Protein AF-A0A6A4ZNZ0-F1 (afdb_monomer)

InterPro domains:
  IPR036388 Winged helix-like DNA-binding domain superfamily [G3DSA:1.10.10.10] (4-94)
  IPR036390 Winged helix DNA-binding domain superfamily [SSF46785] (6-91)
  IPR050247 Methionine Aminopeptidase Type 2 [PTHR45777] (4-109)

Nearest PDB structures (foldseek):
  6qef-assembly1_A  TM=9.525E-01  e=2.574E-09  Homo sapiens
  6qej-assembly1_A  TM=9.514E-01  e=4.892E-09  Homo sapiens
  5lyx-assembly1_A  TM=9.523E-01  e=5.563E-09  Homo sapiens
  5lyw-assembly1_A  TM=9.557E-01  e=7.669E-09  Homo sapiens
  8onz-assembly1_A  TM=9.654E-01  e=2.598E-08  Thermochaetoides thermophila DSM 1495

Organism: Aphanomyces astaci (NCBI:txid112090)

Foldseek 3Di:
DDWFWDFDDDFWKKFFDPPQDPDDDPDVLLVVVLVLRCQQANGHMDTLVCLQDQQRNDPVRRDGNNHDPPNVVSVVSCCVRNRMPIDGDIDTDPPDDDDDDDDDWDDDPVDIDD

pLDDT: mean 95.44, std 6.0, range [54.91, 98.75]

Secondary structure (DSSP, 8-state):
-----EE-S---EEEE-TT--------HHHHHHHHHHHHHTTTS-EEHHHHHSTTTT-TTTS-TT----S-HHHHHHHHHTTSEEEEPPEE-STT----------EE-SS-EE-

Structure (mmCIF, N/CA/C/O backbone):
data_AF-A0A6A4ZNZ0-F1
#
_entry.id   AF-A0A6A4ZNZ0-F1
#
loop_
_atom_site.group_PDB
_atom_site.id
_atom_site.type_symbol
_atom_site.label_atom_id
_atom_site.label_alt_id
_atom_site.label_comp_id
_atom_site.label_asym_id
_atom_site.label_entity_id
_atom_site.label_seq_id
_atom_site.pdbx_PDB_ins_code
_atom_site.Cartn_x
_atom_site.Cartn_y
_atom_site.Cartn_z
_atom_site.occupancy
_atom_site.B_iso_or_equiv
_atom_site.auth_seq_id
_atom_site.auth_comp_id
_atom_site.auth_asym_id
_atom_site.auth_atom_id
_atom_site.pdbx_PDB_model_num
ATOM 1 N N . MET A 1 1 ? 12.285 -25.032 -18.147 1.00 54.91 1 MET A N 1
ATOM 2 C CA . MET A 1 1 ? 12.501 -24.218 -16.932 1.00 54.91 1 MET A CA 1
ATOM 3 C C . MET A 1 1 ? 11.602 -23.000 -17.055 1.00 54.91 1 MET A C 1
ATOM 5 O O . MET A 1 1 ? 11.912 -22.116 -17.842 1.00 54.91 1 MET A O 1
ATOM 9 N N . TYR A 1 2 ? 10.432 -23.020 -16.422 1.00 57.06 2 TYR A N 1
ATOM 10 C CA . TYR A 1 2 ? 9.461 -21.932 -16.550 1.00 57.06 2 TYR A CA 1
ATOM 11 C C . TYR A 1 2 ? 9.881 -20.794 -15.614 1.00 57.06 2 TYR A C 1
ATOM 13 O O . TYR A 1 2 ? 9.977 -21.015 -14.413 1.00 57.06 2 TYR A O 1
ATOM 21 N N . ARG A 1 3 ? 10.194 -19.620 -16.177 1.00 80.50 3 ARG A N 1
ATOM 22 C CA . ARG A 1 3 ? 10.496 -18.390 -15.431 1.00 80.50 3 ARG A CA 1
ATOM 23 C C . ARG A 1 3 ? 9.182 -17.669 -15.173 1.00 80.50 3 ARG A C 1
ATOM 25 O O . ARG A 1 3 ? 8.614 -17.091 -16.096 1.00 80.50 3 ARG A O 1
ATOM 32 N N . TYR A 1 4 ? 8.680 -17.760 -13.956 1.00 90.69 4 TYR A N 1
ATOM 33 C CA . TYR A 1 4 ? 7.492 -17.044 -13.515 1.00 90.69 4 TYR A CA 1
ATOM 34 C C . TYR A 1 4 ? 7.667 -16.697 -12.043 1.00 90.69 4 TYR A C 1
ATOM 36 O O . TYR A 1 4 ? 8.412 -17.364 -11.329 1.00 90.69 4 TYR A O 1
ATOM 44 N N . VAL A 1 5 ? 6.993 -15.641 -11.608 1.00 95.75 5 VAL A N 1
ATOM 45 C CA . VAL A 1 5 ? 6.975 -15.247 -10.202 1.00 95.75 5 VAL A CA 1
ATOM 46 C C . VAL A 1 5 ? 5.737 -15.810 -9.517 1.00 95.75 5 VAL A C 1
ATOM 48 O O . VAL A 1 5 ? 4.685 -15.958 -10.143 1.00 95.75 5 VAL A O 1
ATOM 51 N N . VAL A 1 6 ? 5.865 -16.105 -8.231 1.00 95.94 6 VAL A N 1
ATOM 52 C CA . VAL A 1 6 ? 4.769 -16.517 -7.350 1.00 95.94 6 VAL A CA 1
ATOM 53 C C . VAL A 1 6 ? 4.708 -15.613 -6.130 1.00 95.94 6 VAL A C 1
ATOM 55 O O . VAL A 1 6 ? 5.705 -14.999 -5.754 1.00 95.94 6 VAL A O 1
ATOM 58 N N . GLU A 1 7 ? 3.538 -15.533 -5.510 1.00 96.75 7 GLU A N 1
ATOM 59 C CA . GLU A 1 7 ? 3.391 -14.864 -4.221 1.00 96.75 7 GLU A CA 1
ATOM 60 C C . GL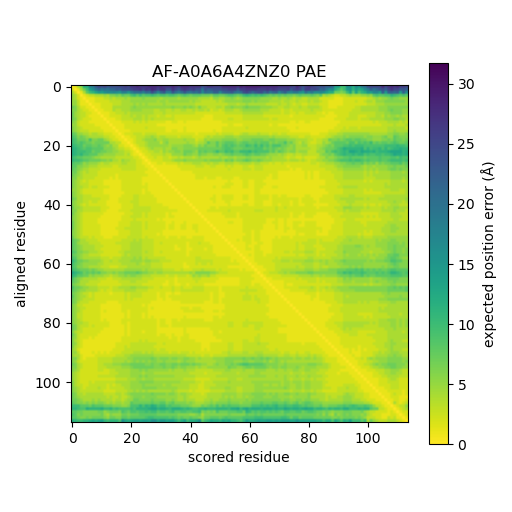U A 1 7 ? 4.111 -15.674 -3.134 1.00 96.75 7 GLU A C 1
ATOM 62 O O . GLU A 1 7 ? 3.846 -16.866 -2.969 1.00 96.75 7 GLU A O 1
ATOM 67 N N . ASP A 1 8 ? 5.015 -15.035 -2.394 1.00 95.75 8 ASP A N 1
ATOM 68 C CA . ASP A 1 8 ? 5.715 -15.642 -1.258 1.00 95.75 8 ASP A CA 1
ATOM 69 C C . ASP A 1 8 ? 6.005 -14.588 -0.172 1.00 95.75 8 ASP A C 1
ATOM 71 O O . ASP A 1 8 ? 5.970 -13.381 -0.423 1.00 95.75 8 ASP A O 1
ATOM 75 N N . MET A 1 9 ? 6.324 -15.044 1.040 1.00 95.94 9 MET A N 1
ATOM 76 C CA . MET A 1 9 ? 6.621 -14.234 2.228 1.00 95.94 9 MET A CA 1
ATOM 77 C C . MET A 1 9 ? 5.434 -13.405 2.765 1.00 95.94 9 MET A C 1
ATOM 79 O O . MET A 1 9 ? 4.277 -13.546 2.370 1.00 95.94 9 MET A O 1
ATOM 83 N N . GLU A 1 10 ? 5.703 -12.556 3.762 1.00 96.56 10 GLU A N 1
ATOM 84 C CA . GLU A 1 10 ? 4.680 -11.733 4.402 1.00 96.56 10 GLU A CA 1
ATOM 85 C C . GLU A 1 10 ? 4.298 -10.507 3.549 1.00 96.56 10 GLU A C 1
ATOM 87 O O . GLU A 1 10 ? 5.138 -9.692 3.160 1.00 96.56 10 GLU A O 1
ATOM 92 N N . CYS A 1 11 ? 2.993 -10.324 3.316 1.00 97.75 11 CYS A N 1
ATOM 93 C CA . CYS A 1 11 ? 2.473 -9.192 2.551 1.00 97.75 11 CYS A CA 1
ATOM 94 C C . CYS A 1 11 ? 2.623 -7.852 3.287 1.00 97.75 11 CYS A C 1
ATOM 96 O O . CYS A 1 11 ? 2.046 -7.631 4.360 1.00 97.75 11 CYS A O 1
ATOM 98 N N . SER A 1 12 ? 3.294 -6.899 2.642 1.00 97.38 12 SER A N 1
ATOM 99 C CA . SER A 1 12 ? 3.539 -5.556 3.178 1.00 97.38 12 SER A CA 1
ATOM 100 C C . SER A 1 12 ? 2.831 -4.429 2.423 1.00 97.38 12 SER A C 1
ATOM 102 O O . SER A 1 12 ? 2.608 -3.384 3.041 1.00 97.38 12 SER A O 1
ATOM 104 N N . HIS A 1 13 ? 2.436 -4.637 1.161 1.00 98.62 13 HIS A N 1
ATOM 105 C CA . HIS A 1 13 ? 1.844 -3.617 0.290 1.00 98.62 13 HIS A CA 1
ATOM 106 C C . HIS A 1 13 ? 0.347 -3.841 0.080 1.00 98.62 13 HIS A C 1
ATOM 108 O O . HIS A 1 13 ? -0.120 -4.973 -0.042 1.00 98.62 13 HIS A O 1
ATOM 114 N N . TYR A 1 14 ? -0.405 -2.745 0.067 1.00 98.75 14 TYR A N 1
ATOM 115 C CA . TYR A 1 14 ? -1.860 -2.742 -0.032 1.00 98.75 14 TYR A CA 1
ATOM 116 C C . TYR A 1 14 ? -2.313 -1.506 -0.812 1.00 98.75 14 TYR A C 1
ATOM 118 O O . TYR A 1 14 ? -1.657 -0.470 -0.748 1.00 98.75 14 TYR A O 1
ATOM 126 N N . ALA A 1 15 ? -3.449 -1.568 -1.497 1.00 98.56 15 ALA A N 1
ATOM 127 C CA . ALA A 1 15 ? -4.096 -0.382 -2.062 1.00 98.56 15 ALA A CA 1
ATOM 128 C C . ALA A 1 15 ? -5.613 -0.513 -1.951 1.00 98.56 15 ALA A C 1
ATOM 130 O O . ALA A 1 15 ? -6.142 -1.620 -1.976 1.00 98.56 15 ALA A O 1
ATOM 131 N N . LYS A 1 16 ? -6.335 0.602 -1.827 1.00 97.75 16 LYS A N 1
ATOM 132 C CA . LYS A 1 16 ? -7.797 0.564 -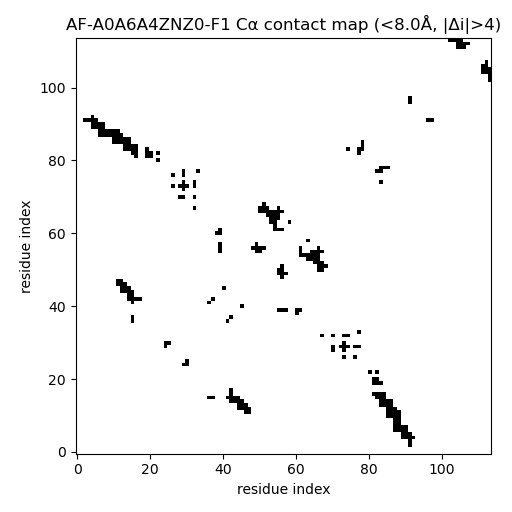1.949 1.00 97.75 16 LYS A CA 1
ATOM 133 C C . LYS A 1 16 ? -8.155 0.183 -3.391 1.00 97.75 16 LYS A C 1
ATOM 135 O O . LYS A 1 16 ? -7.633 0.801 -4.316 1.00 97.75 16 LYS A O 1
ATOM 140 N N . ALA A 1 17 ? -9.052 -0.785 -3.576 1.00 96.38 17 ALA A N 1
ATOM 141 C CA . ALA A 1 17 ? -9.539 -1.143 -4.905 1.00 96.38 17 ALA A CA 1
ATOM 142 C C . ALA A 1 17 ? -10.239 0.069 -5.550 1.00 96.38 17 ALA A C 1
ATOM 144 O O . ALA A 1 17 ? -11.036 0.759 -4.901 1.00 96.38 17 ALA A O 1
ATOM 145 N N . PHE A 1 18 ? -9.899 0.367 -6.806 1.00 92.31 18 PHE A N 1
ATOM 146 C CA . PHE A 1 18 ? -10.406 1.549 -7.513 1.00 92.31 18 PHE A CA 1
ATOM 147 C C . PHE A 1 18 ? -11.923 1.458 -7.734 1.00 92.31 18 PHE A C 1
ATOM 149 O O . PHE A 1 18 ? -12.652 2.428 -7.539 1.00 92.31 18 PHE A O 1
ATOM 156 N N . ASP A 1 19 ? -12.382 0.256 -8.051 1.00 91.56 19 ASP A N 1
ATOM 157 C CA . ASP A 1 19 ? -13.753 -0.170 -8.311 1.00 91.56 19 ASP A 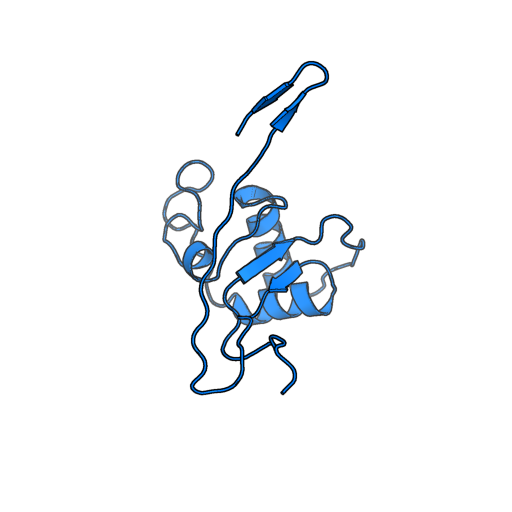CA 1
ATOM 158 C C . ASP A 1 19 ? -14.369 -0.922 -7.116 1.00 91.56 19 ASP A C 1
ATOM 160 O O . ASP A 1 19 ? -15.245 -1.769 -7.284 1.00 91.56 19 ASP A O 1
ATOM 164 N N . ALA A 1 20 ? -13.916 -0.610 -5.893 1.00 90.56 20 ALA A N 1
ATOM 165 C CA . ALA A 1 20 ? -14.357 -1.292 -4.680 1.00 90.56 20 ALA A CA 1
ATOM 166 C C . ALA A 1 20 ? -15.898 -1.353 -4.573 1.00 90.56 20 ALA A C 1
ATOM 168 O O . ALA A 1 20 ? -16.563 -0.311 -4.662 1.00 90.56 20 ALA A O 1
ATOM 169 N N . PRO A 1 21 ? -16.479 -2.534 -4.296 1.00 87.44 21 PRO A N 1
ATOM 170 C CA . PRO A 1 21 ? -17.916 -2.667 -4.116 1.00 87.44 21 PRO A CA 1
ATOM 171 C C . PRO A 1 21 ? -18.396 -1.886 -2.887 1.00 87.44 21 PRO A C 1
ATOM 173 O O . PRO A 1 21 ? -17.682 -1.727 -1.891 1.00 87.44 21 PRO A O 1
ATOM 176 N N . HIS A 1 22 ? -19.651 -1.434 -2.916 1.00 86.88 22 HIS A N 1
ATOM 177 C CA . HIS A 1 22 ? -20.281 -0.884 -1.720 1.00 86.88 22 HIS A CA 1
ATOM 178 C C . HIS A 1 22 ? -20.635 -2.020 -0.752 1.00 86.88 22 HIS A C 1
ATOM 180 O O . HIS A 1 22 ? -21.683 -2.652 -0.873 1.00 86.88 22 HIS A O 1
ATOM 186 N N . VAL A 1 23 ? -19.751 -2.279 0.214 1.00 88.69 23 VAL A N 1
ATOM 187 C CA . VAL A 1 23 ? -19.934 -3.339 1.214 1.00 88.69 23 VAL A CA 1
ATOM 188 C C . VAL A 1 23 ? -20.141 -2.732 2.606 1.00 88.69 23 VAL A C 1
ATOM 190 O O . VAL A 1 23 ? -19.254 -2.037 3.116 1.00 88.69 23 VAL A O 1
ATOM 193 N N . PRO A 1 24 ? -21.279 -3.003 3.275 1.00 89.31 24 PRO A N 1
ATOM 194 C CA . PRO A 1 24 ? -21.501 -2.567 4.647 1.00 89.31 24 PRO A CA 1
ATOM 195 C C . PRO A 1 24 ? -20.543 -3.274 5.612 1.00 89.31 24 PRO A C 1
ATOM 197 O O . PRO A 1 24 ? -20.763 -4.408 6.039 1.00 89.31 24 PRO A O 1
ATOM 200 N N . LEU A 1 25 ? -19.478 -2.582 6.012 1.00 93.50 25 LEU A N 1
ATOM 201 C CA . LEU A 1 25 ? -18.572 -3.087 7.038 1.00 93.50 25 LEU A CA 1
ATOM 202 C C . LEU A 1 25 ? -19.305 -3.188 8.381 1.00 93.50 25 LEU A C 1
ATOM 204 O O . LEU A 1 25 ? -19.982 -2.252 8.802 1.00 93.50 25 LEU A O 1
ATOM 208 N N . ARG A 1 26 ? -19.151 -4.305 9.094 1.00 91.69 26 ARG A N 1
ATOM 209 C CA . ARG A 1 26 ? -19.690 -4.465 10.461 1.00 91.69 26 ARG A CA 1
ATOM 210 C C . ARG A 1 26 ? -18.638 -4.191 11.529 1.00 91.69 26 ARG A C 1
ATOM 212 O O . ARG A 1 26 ? -18.962 -3.648 12.579 1.00 91.69 26 ARG A O 1
ATOM 219 N N . LEU A 1 27 ? -17.374 -4.511 11.245 1.00 94.88 27 LEU A N 1
ATOM 220 C CA . LEU A 1 27 ? -16.273 -4.380 12.194 1.00 94.88 27 LEU A CA 1
ATOM 221 C C . LEU A 1 27 ? -15.881 -2.896 12.375 1.00 94.88 27 LEU A C 1
ATOM 223 O O . LEU A 1 27 ? -15.369 -2.288 11.429 1.00 94.88 27 LEU A O 1
ATOM 227 N N . PRO A 1 28 ? -16.040 -2.294 13.574 1.00 95.50 28 PRO A N 1
ATOM 228 C CA . PRO A 1 28 ? -15.760 -0.868 13.781 1.00 95.50 28 PRO A CA 1
ATOM 229 C C . PRO A 1 28 ? -14.307 -0.487 13.484 1.00 95.50 28 PRO A C 1
ATOM 231 O O . PRO A 1 28 ? -14.035 0.581 12.938 1.00 95.50 28 PRO A O 1
ATOM 234 N N . ARG A 1 29 ? -13.361 -1.388 13.785 1.00 96.00 29 ARG A N 1
ATOM 235 C CA . ARG A 1 29 ? -11.942 -1.184 13.463 1.00 96.00 29 ARG A CA 1
ATOM 236 C C . ARG A 1 29 ? -11.674 -1.158 11.959 1.00 96.00 29 ARG A C 1
ATOM 238 O O . ARG A 1 29 ? -10.870 -0.342 11.530 1.00 96.00 29 ARG A O 1
ATOM 245 N N . ALA A 1 30 ? -12.356 -1.992 11.170 1.00 97.50 30 ALA A N 1
ATOM 246 C CA . ALA A 1 30 ? -12.231 -1.961 9.712 1.00 97.50 30 ALA A CA 1
ATOM 247 C C . ALA A 1 30 ? -12.772 -0.644 9.143 1.00 97.50 30 ALA A C 1
ATOM 249 O O . ALA A 1 30 ? -12.113 -0.036 8.309 1.00 97.50 30 ALA A O 1
ATOM 250 N N . LYS A 1 31 ? -13.907 -0.144 9.660 1.00 97.19 31 LYS A N 1
ATOM 251 C CA . LYS A 1 31 ? -14.432 1.184 9.288 1.00 97.19 31 LYS A CA 1
ATOM 252 C C . LYS A 1 31 ? -13.437 2.298 9.591 1.00 97.19 31 LYS A C 1
ATOM 254 O O . LYS A 1 31 ? -13.121 3.082 8.706 1.00 97.19 31 LYS A O 1
ATOM 259 N N . LYS A 1 32 ? -12.920 2.343 10.826 1.00 97.38 32 LYS A N 1
ATOM 260 C CA . LYS A 1 32 ? -11.943 3.359 11.247 1.00 97.38 32 LYS A CA 1
ATOM 261 C C . LYS A 1 32 ? -10.694 3.324 10.363 1.00 97.38 32 LYS A C 1
ATOM 263 O O . LYS A 1 32 ? -10.234 4.373 9.919 1.00 97.38 32 LYS A O 1
ATOM 268 N N . LEU A 1 33 ? -10.178 2.126 10.085 1.00 98.38 33 LEU A N 1
ATOM 269 C CA . LEU A 1 33 ? -9.023 1.945 9.212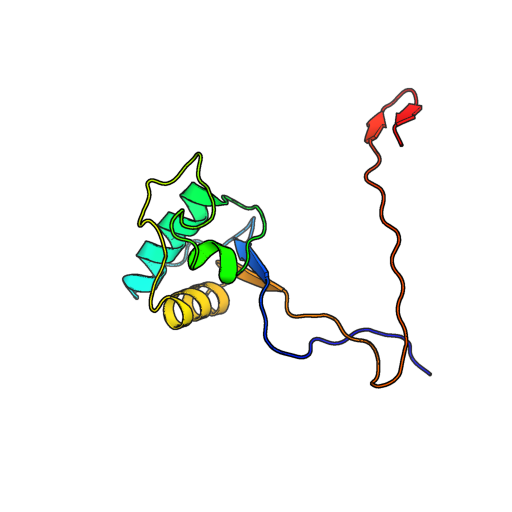 1.00 98.38 33 LEU A CA 1
ATOM 270 C C . LEU A 1 33 ? -9.324 2.376 7.771 1.00 98.38 33 LEU A C 1
ATOM 272 O O . LEU A 1 33 ? -8.511 3.071 7.174 1.00 98.38 33 LEU A O 1
ATOM 276 N N . LEU A 1 34 ? -10.490 2.025 7.225 1.00 97.75 34 LEU A N 1
ATOM 277 C CA . LEU A 1 34 ? -10.890 2.438 5.880 1.00 97.75 34 LEU A CA 1
ATOM 278 C C . LEU A 1 34 ? -10.985 3.961 5.762 1.00 97.75 34 LEU A C 1
ATOM 280 O O . LEU A 1 34 ? -10.463 4.522 4.804 1.00 97.75 34 LEU A O 1
ATOM 284 N N . SER A 1 35 ? -11.588 4.637 6.744 1.00 97.25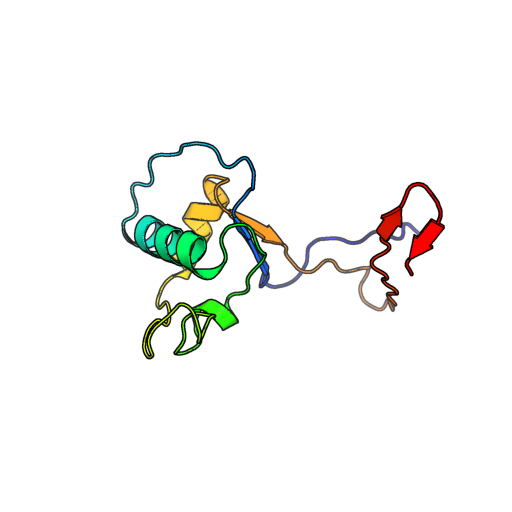 35 SER A N 1
ATOM 285 C CA . SER A 1 35 ? -11.641 6.104 6.774 1.00 97.25 35 SER A CA 1
ATOM 286 C C . SER A 1 35 ? -10.243 6.721 6.826 1.00 97.25 35 SER A C 1
ATOM 288 O O . SER A 1 35 ? -9.990 7.732 6.173 1.00 97.25 35 SER A O 1
ATOM 290 N N . HIS A 1 36 ? -9.317 6.107 7.569 1.00 98.44 36 HIS A N 1
ATOM 291 C CA . HIS A 1 36 ? -7.921 6.528 7.574 1.00 98.44 36 HIS A CA 1
ATOM 292 C C . HIS A 1 36 ? -7.271 6.340 6.193 1.00 98.44 36 HIS A C 1
ATOM 294 O O . HIS A 1 36 ? -6.711 7.294 5.665 1.00 98.44 36 HIS A O 1
ATOM 300 N N . ILE A 1 37 ? -7.391 5.157 5.581 1.00 98.31 37 ILE A N 1
ATOM 301 C CA . ILE A 1 37 ? -6.824 4.855 4.255 1.00 98.31 37 ILE A CA 1
ATOM 302 C C . ILE A 1 37 ? -7.357 5.825 3.196 1.00 98.31 37 ILE A C 1
ATOM 304 O O . ILE A 1 37 ? -6.579 6.400 2.441 1.00 98.31 37 ILE A O 1
ATOM 308 N N . GLN A 1 38 ? -8.670 6.053 3.165 1.00 97.06 38 GLN A N 1
ATOM 309 C CA . GLN A 1 38 ? -9.306 6.944 2.193 1.00 97.06 38 GLN A CA 1
ATOM 310 C C . GLN A 1 38 ? -8.825 8.390 2.323 1.00 97.06 38 GLN A C 1
ATOM 312 O O . GLN A 1 38 ? -8.575 9.034 1.311 1.00 97.06 38 GLN A O 1
ATOM 317 N N . ARG A 1 39 ? -8.679 8.890 3.554 1.00 97.81 39 ARG A N 1
ATOM 318 C CA . ARG A 1 39 ? -8.211 10.255 3.810 1.00 97.81 39 ARG A CA 1
ATOM 319 C C . ARG A 1 39 ? -6.718 10.424 3.520 1.00 97.81 39 ARG A C 1
ATOM 321 O O . ARG A 1 39 ? -6.332 11.464 3.006 1.00 97.81 39 ARG A O 1
ATOM 328 N N . THR A 1 40 ? -5.893 9.439 3.878 1.00 98.19 40 THR A N 1
ATOM 329 C CA . THR A 1 40 ? -4.427 9.552 3.796 1.00 98.19 40 THR A CA 1
ATOM 330 C C . THR A 1 40 ? -3.882 9.170 2.418 1.00 98.19 40 THR A C 1
ATOM 332 O O . THR A 1 40 ? -3.021 9.868 1.894 1.00 98.19 40 THR A O 1
ATOM 335 N N . PHE A 1 41 ? -4.357 8.065 1.837 1.00 98.06 41 PHE A N 1
ATOM 336 C CA . PHE A 1 41 ? -3.798 7.479 0.610 1.00 98.06 41 PHE A CA 1
ATOM 337 C C . PHE A 1 41 ? -4.765 7.553 -0.577 1.00 98.06 41 PHE A C 1
ATOM 339 O O . PHE A 1 41 ? -4.338 7.500 -1.728 1.00 98.06 41 PHE A O 1
ATOM 346 N N . GLY A 1 42 ? -6.072 7.670 -0.322 1.00 96.56 42 GLY A N 1
ATOM 347 C CA . GLY A 1 42 ? -7.085 7.615 -1.372 1.00 96.56 42 GLY A CA 1
ATOM 348 C C . GLY A 1 42 ? -7.074 6.250 -2.062 1.00 96.56 42 GLY A C 1
ATOM 349 O O . GLY A 1 42 ? -7.482 5.252 -1.466 1.00 96.56 42 GLY A O 1
ATOM 350 N N . THR A 1 43 ? -6.624 6.220 -3.315 1.00 96.69 43 THR A N 1
ATOM 351 C CA . THR A 1 43 ? -6.413 5.003 -4.120 1.00 96.69 43 THR A CA 1
ATOM 352 C C . THR A 1 43 ? -4.936 4.662 -4.326 1.00 96.69 43 THR A C 1
ATOM 354 O O . THR A 1 43 ? -4.633 3.652 -4.955 1.00 96.69 43 THR A O 1
ATOM 357 N N . LEU A 1 44 ? -4.008 5.469 -3.799 1.00 98.12 44 LEU A N 1
ATOM 358 C CA . LEU A 1 44 ? -2.580 5.178 -3.893 1.00 98.12 44 LEU A CA 1
ATOM 359 C C . LEU A 1 44 ? -2.207 3.962 -3.024 1.00 98.12 44 LEU A C 1
ATOM 361 O O . LEU A 1 44 ? -2.795 3.765 -1.952 1.00 98.12 44 LEU A O 1
ATOM 365 N N . PRO A 1 45 ? -1.213 3.159 -3.446 1.00 98.31 45 PRO A N 1
ATOM 366 C CA . PRO A 1 45 ? -0.669 2.095 -2.616 1.00 98.31 45 PRO A CA 1
ATOM 367 C C . PRO A 1 45 ? -0.053 2.623 -1.315 1.00 98.31 45 PRO A C 1
ATOM 369 O O . PRO A 1 45 ? 0.506 3.718 -1.255 1.00 98.31 45 PRO A O 1
ATOM 372 N N . PHE A 1 46 ? -0.118 1.805 -0.273 1.00 98.69 46 PHE A N 1
ATOM 373 C CA . PHE A 1 46 ? 0.472 2.053 1.036 1.00 98.69 46 PHE A CA 1
ATOM 374 C C . PHE A 1 46 ? 1.082 0.765 1.602 1.00 98.69 46 PHE A C 1
ATOM 376 O O . PHE A 1 46 ? 0.884 -0.333 1.077 1.00 98.69 46 PHE A O 1
ATOM 383 N N . CYS A 1 47 ? 1.822 0.886 2.705 1.00 98.56 47 CYS A N 1
ATOM 384 C CA . CYS A 1 47 ? 2.365 -0.266 3.422 1.00 98.56 47 CYS A CA 1
ATOM 385 C C . CYS A 1 47 ? 2.072 -0.213 4.925 1.00 98.56 47 CYS A C 1
ATOM 387 O O . CYS A 1 47 ? 1.799 0.849 5.489 1.00 98.56 47 CYS A O 1
ATOM 389 N N . ARG A 1 48 ? 2.171 -1.368 5.595 1.00 98.19 48 ARG A N 1
ATOM 390 C CA . ARG A 1 48 ? 1.962 -1.506 7.053 1.00 98.19 48 ARG A CA 1
ATOM 391 C C . ARG A 1 48 ? 2.789 -0.520 7.881 1.00 98.19 48 ARG A C 1
ATOM 393 O O . ARG A 1 48 ? 2.256 0.144 8.764 1.00 98.19 48 ARG A O 1
ATOM 400 N N . ARG A 1 49 ? 4.062 -0.333 7.512 1.00 98.25 49 ARG A N 1
ATOM 401 C CA . ARG A 1 49 ? 4.971 0.611 8.184 1.00 98.25 49 ARG A CA 1
ATOM 402 C C . ARG A 1 49 ? 4.440 2.042 8.183 1.00 98.25 49 ARG A C 1
ATOM 404 O O . ARG A 1 49 ? 4.684 2.774 9.130 1.00 98.25 49 ARG A O 1
ATOM 411 N N . TRP A 1 50 ? 3.728 2.466 7.138 1.00 98.31 50 TRP A N 1
ATOM 412 C CA . TRP A 1 50 ? 3.156 3.814 7.090 1.00 98.31 50 TRP A CA 1
ATOM 413 C C . TRP A 1 50 ? 2.009 3.984 8.074 1.00 98.31 50 TRP A C 1
ATOM 415 O O . TRP A 1 50 ? 1.936 5.009 8.740 1.00 98.31 50 TRP A O 1
ATOM 425 N N . LEU A 1 51 ? 1.173 2.960 8.229 1.00 98.25 51 LEU A N 1
ATOM 426 C CA . LEU A 1 51 ? 0.115 2.960 9.234 1.00 98.25 51 LEU A CA 1
ATOM 427 C C . LEU A 1 51 ? 0.685 3.045 10.657 1.00 98.25 51 LEU A C 1
ATOM 429 O O . LEU A 1 51 ? 0.075 3.673 11.512 1.00 98.25 51 LEU A O 1
ATOM 433 N N . GLU A 1 52 ? 1.849 2.448 10.907 1.00 97.81 52 GLU A N 1
ATOM 434 C CA . GLU A 1 52 ? 2.487 2.383 12.232 1.00 97.81 52 GLU A CA 1
ATOM 435 C C . GLU A 1 52 ? 3.333 3.610 12.587 1.00 97.81 52 GLU A C 1
ATOM 437 O O . GLU A 1 52 ? 3.673 3.802 13.755 1.00 97.81 52 GLU A O 1
ATOM 442 N N . ARG A 1 53 ? 3.669 4.457 11.608 1.00 97.62 53 ARG A N 1
ATOM 443 C CA . ARG A 1 53 ? 4.375 5.718 11.864 1.00 97.62 53 ARG A CA 1
ATOM 444 C C . ARG A 1 53 ? 3.507 6.664 12.689 1.00 97.62 53 ARG A C 1
ATOM 446 O O . ARG A 1 53 ? 2.292 6.703 12.532 1.00 97.62 53 ARG A O 1
ATOM 453 N N . GLU A 1 54 ? 4.146 7.507 13.498 1.00 97.62 54 GLU A N 1
ATOM 454 C CA . GLU A 1 54 ? 3.471 8.513 14.337 1.00 97.62 54 GLU A CA 1
ATOM 455 C C . GLU A 1 54 ? 2.590 9.494 13.546 1.00 97.62 54 GLU A C 1
ATOM 457 O O . GLU A 1 54 ? 1.606 10.009 14.072 1.00 97.62 54 GLU A O 1
ATOM 462 N N . ASP A 1 55 ? 2.911 9.732 12.275 1.00 97.19 55 ASP A N 1
ATOM 463 C CA . ASP A 1 55 ? 2.127 10.549 11.346 1.00 97.19 55 ASP A CA 1
ATOM 464 C C . ASP A 1 55 ? 1.088 9.739 10.554 1.00 97.19 55 ASP A C 1
ATOM 466 O O . ASP A 1 55 ? 0.487 10.255 9.616 1.00 97.19 55 ASP A O 1
ATOM 470 N N . GLY A 1 56 ? 0.891 8.454 10.858 1.00 97.38 56 GLY A N 1
ATOM 471 C CA . GLY A 1 56 ? -0.038 7.574 10.149 1.00 97.38 56 GLY A CA 1
ATOM 472 C C . GLY A 1 56 ? 0.146 7.586 8.627 1.00 97.38 56 GLY A C 1
ATOM 473 O O . GLY A 1 56 ? -0.834 7.481 7.897 1.00 97.38 56 GLY A O 1
ATOM 474 N N . GLY A 1 57 ? 1.368 7.812 8.136 1.00 97.25 57 GLY A N 1
ATOM 475 C CA . GLY A 1 57 ? 1.696 7.753 6.712 1.00 97.25 57 GLY A CA 1
ATOM 476 C C . GLY A 1 57 ? 1.627 9.079 5.958 1.00 97.25 57 GLY A C 1
ATOM 477 O O . GLY A 1 57 ? 1.892 9.082 4.759 1.00 97.25 57 GLY A O 1
ATOM 478 N N . SER A 1 58 ? 1.314 10.201 6.613 1.00 97.31 58 SER A N 1
ATOM 479 C CA . SER A 1 58 ? 1.420 11.526 5.988 1.00 97.31 58 SER A CA 1
ATOM 480 C C . SER A 1 58 ? 1.527 12.641 7.022 1.00 97.31 58 SER A C 1
ATOM 482 O O . SER A 1 58 ? 0.557 12.950 7.708 1.00 97.31 58 SER A O 1
ATOM 484 N N . SER A 1 59 ? 2.677 13.313 7.075 1.00 96.38 59 SER A N 1
ATOM 485 C CA . SER A 1 59 ? 2.891 14.502 7.912 1.00 96.38 59 SER A CA 1
ATOM 486 C C . SER A 1 59 ? 2.102 15.732 7.453 1.00 96.38 59 SER A C 1
ATOM 488 O O . SER A 1 59 ? 1.928 16.668 8.228 1.00 96.38 59 SER A O 1
ATOM 490 N N . PHE A 1 60 ? 1.636 15.741 6.201 1.00 96.06 60 PHE A N 1
ATOM 491 C CA . PHE A 1 60 ? 0.824 16.824 5.650 1.00 96.06 60 PHE A CA 1
ATOM 492 C C . PHE A 1 60 ? -0.659 16.663 6.005 1.00 96.06 60 PHE A C 1
ATOM 494 O O . PHE A 1 60 ? -1.339 17.639 6.304 1.00 96.06 60 PHE A O 1
ATOM 501 N N . ILE A 1 61 ? -1.165 15.425 5.981 1.00 96.69 61 ILE A N 1
ATOM 502 C CA . ILE A 1 61 ? -2.599 15.132 6.142 1.00 96.69 61 ILE A CA 1
ATOM 503 C C . ILE A 1 61 ? -2.956 14.816 7.601 1.00 96.69 61 ILE A C 1
ATOM 505 O O . ILE A 1 61 ? -4.094 15.038 8.027 1.00 96.69 61 ILE A O 1
ATOM 509 N N . ASN A 1 62 ? -2.022 14.255 8.371 1.00 97.38 62 ASN A N 1
ATOM 510 C CA . ASN A 1 62 ? -2.294 13.726 9.701 1.00 97.38 62 ASN A CA 1
ATOM 511 C C . ASN A 1 62 ? -1.566 14.509 10.801 1.00 97.38 62 ASN A C 1
ATOM 513 O O . ASN A 1 62 ? -0.402 14.874 10.633 1.00 97.38 62 ASN A O 1
ATOM 517 N N . PRO A 1 63 ? -2.201 14.698 11.971 1.00 94.19 63 PRO A N 1
ATOM 518 C CA . PRO A 1 63 ? -1.499 15.179 13.153 1.00 94.19 63 PRO A CA 1
ATOM 519 C C . PRO A 1 63 ? -0.523 14.116 13.689 1.00 94.19 63 PRO A C 1
ATOM 521 O O . PRO A 1 63 ? -0.626 12.930 13.366 1.00 94.19 63 PRO A O 1
ATOM 524 N N . LYS A 1 64 ? 0.394 14.526 14.575 1.00 93.31 64 LYS A N 1
ATOM 525 C CA . LYS A 1 64 ? 1.195 13.577 15.369 1.00 93.31 64 LYS A CA 1
ATOM 526 C C . LYS A 1 64 ? 0.282 12.681 16.218 1.00 93.31 64 LYS A C 1
ATOM 528 O O . LYS A 1 64 ? -0.739 13.143 16.725 1.00 93.31 64 LYS A O 1
ATOM 533 N N . GLY A 1 65 ? 0.668 11.418 16.389 1.00 95.12 65 GLY A N 1
ATOM 534 C CA . GLY A 1 65 ? -0.113 10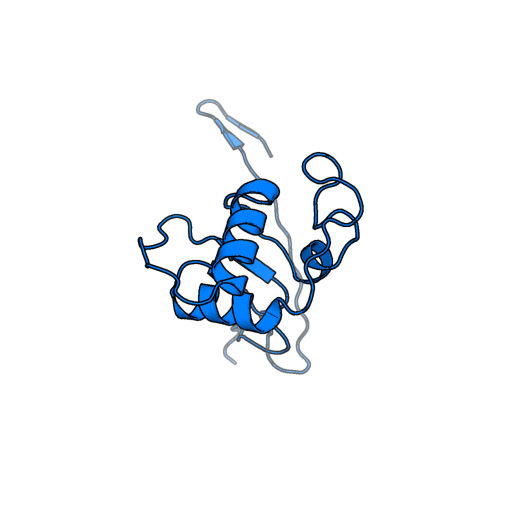.407 17.108 1.00 95.12 65 GLY A CA 1
ATOM 535 C C . GLY A 1 65 ? -1.216 9.754 16.266 1.00 95.12 65 GLY A C 1
ATOM 536 O O . GLY A 1 65 ? -2.076 9.063 16.808 1.00 95.12 65 GLY A O 1
ATOM 537 N N . ALA A 1 66 ? -1.208 9.945 14.943 1.00 96.62 66 ALA A N 1
ATOM 538 C CA . ALA A 1 66 ? -2.183 9.358 14.021 1.00 96.62 66 ALA A CA 1
ATOM 539 C C . ALA A 1 66 ? -1.861 7.911 13.605 1.00 96.62 66 ALA A C 1
ATOM 541 O O . ALA A 1 66 ? -2.524 7.370 12.710 1.00 96.62 66 ALA A O 1
ATOM 542 N N . LYS A 1 67 ? -0.872 7.278 14.248 1.00 97.75 67 LYS A N 1
ATOM 543 C CA . LYS A 1 67 ? -0.558 5.862 14.047 1.00 97.75 67 LYS A CA 1
ATOM 544 C C . LYS A 1 67 ? -1.795 4.982 14.227 1.00 97.75 67 LYS A C 1
ATOM 546 O O . LYS A 1 67 ? -2.663 5.224 15.069 1.00 97.75 67 LYS A O 1
ATOM 551 N N . GLN A 1 68 ? -1.876 3.936 13.422 1.00 98.00 68 GLN A N 1
ATOM 552 C CA . GLN A 1 68 ? -2.885 2.900 13.535 1.00 98.00 68 GLN A CA 1
ATOM 553 C C . GLN A 1 68 ? -2.304 1.740 14.338 1.00 98.00 68 GLN A C 1
ATOM 555 O O . GLN A 1 68 ? -1.248 1.204 14.022 1.00 98.00 68 GLN A O 1
ATOM 560 N N . GLU A 1 69 ? -3.029 1.319 15.368 1.00 96.38 69 GLU A N 1
ATOM 561 C CA . GLU A 1 69 ? -2.647 0.200 16.226 1.00 96.38 69 GLU A CA 1
ATOM 562 C C . GLU A 1 69 ? -3.672 -0.925 16.114 1.00 96.38 69 GLU A C 1
ATOM 564 O O . GLU A 1 69 ? -4.860 -0.686 15.875 1.00 96.38 69 GLU A O 1
ATOM 569 N N . LYS A 1 70 ? -3.227 -2.172 16.319 1.00 96.00 70 LYS A N 1
ATOM 570 C CA . LYS A 1 70 ? -4.096 -3.366 16.319 1.00 96.00 70 LYS A CA 1
ATOM 571 C C . LYS A 1 70 ? -5.000 -3.441 15.071 1.00 96.00 70 LYS A C 1
ATOM 573 O O . LYS A 1 70 ? -6.153 -3.879 15.152 1.00 96.00 70 LYS A O 1
ATOM 578 N N . TYR A 1 71 ? -4.474 -2.985 13.931 1.00 97.06 71 TYR A N 1
ATOM 579 C CA . 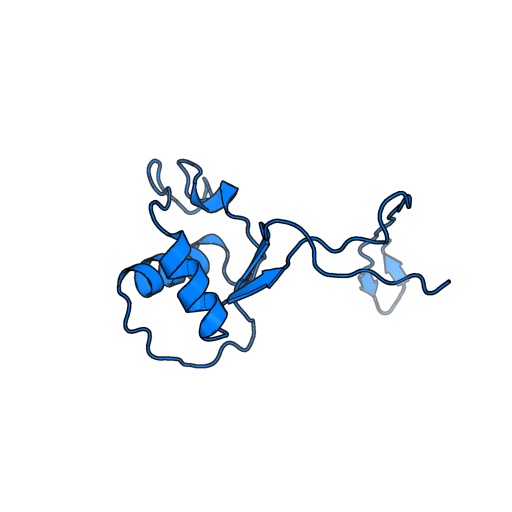TYR A 1 71 ? -5.210 -2.790 12.681 1.00 97.06 71 TYR A CA 1
ATOM 580 C C . TYR A 1 71 ? -5.226 -4.035 11.786 1.00 97.06 71 TYR A C 1
ATOM 582 O O . TYR A 1 71 ? -6.062 -4.102 10.894 1.00 97.06 71 TYR A O 1
ATOM 590 N N . ILE A 1 72 ? -4.372 -5.036 12.042 1.00 97.25 72 ILE A N 1
ATOM 591 C CA . ILE A 1 72 ? -4.199 -6.236 11.200 1.00 97.25 72 ILE A CA 1
ATOM 592 C C . ILE A 1 72 ? -5.525 -6.948 10.897 1.00 97.25 72 ILE A C 1
ATOM 594 O O . ILE A 1 72 ? -5.823 -7.215 9.738 1.00 97.25 72 ILE A O 1
ATOM 598 N N . MET A 1 73 ? -6.374 -7.186 11.904 1.00 97.06 73 MET A N 1
ATOM 599 C CA . MET A 1 73 ? -7.699 -7.790 11.679 1.00 97.06 73 MET A CA 1
ATOM 600 C C . MET A 1 73 ? -8.630 -6.892 10.857 1.00 97.06 73 MET A C 1
ATOM 602 O O . MET A 1 73 ? -9.424 -7.385 10.061 1.00 97.06 73 MET A O 1
ATOM 606 N N . GLY A 1 74 ? -8.543 -5.573 11.054 1.00 97.88 74 GLY A N 1
ATOM 607 C CA . GLY A 1 74 ? -9.291 -4.604 10.257 1.00 97.88 74 GLY A CA 1
ATOM 608 C C . GLY A 1 74 ? -8.840 -4.628 8.800 1.00 97.88 74 GLY A C 1
ATOM 609 O O . GLY A 1 74 ? -9.679 -4.691 7.914 1.00 97.88 74 GLY A O 1
ATOM 610 N N . LEU A 1 75 ? -7.528 -4.657 8.563 1.00 98.38 75 LEU A N 1
ATOM 611 C CA . LEU A 1 75 ? -6.937 -4.723 7.231 1.00 98.38 75 LEU A CA 1
ATOM 612 C C . LEU A 1 75 ? -7.314 -6.024 6.522 1.00 98.38 75 LEU A C 1
ATOM 614 O O . LEU A 1 75 ? -7.781 -5.968 5.389 1.00 98.38 75 LEU A O 1
ATOM 618 N N . LYS A 1 76 ? -7.216 -7.172 7.207 1.00 97.88 76 LYS A N 1
ATOM 619 C CA . LYS A 1 76 ? -7.677 -8.457 6.667 1.00 97.88 76 LYS A CA 1
ATOM 620 C C . LYS A 1 76 ? -9.154 -8.394 6.276 1.00 97.88 76 LYS A C 1
ATOM 622 O O . LYS A 1 76 ? -9.505 -8.799 5.180 1.00 97.88 76 LYS A O 1
ATOM 627 N N . ASN A 1 77 ? -10.009 -7.829 7.130 1.00 97.88 77 ASN A N 1
ATOM 628 C CA . ASN A 1 77 ? -11.430 -7.689 6.819 1.00 97.88 77 ASN A CA 1
ATOM 629 C C . ASN A 1 77 ? -11.674 -6.817 5.574 1.00 97.88 77 ASN A C 1
ATOM 631 O O . ASN A 1 77 ? -12.544 -7.152 4.778 1.00 97.88 77 ASN A O 1
ATOM 635 N N . LEU A 1 78 ? -10.907 -5.740 5.375 1.00 98.12 78 LEU A N 1
ATOM 636 C CA . LEU A 1 78 ? -11.002 -4.927 4.157 1.00 98.12 78 LEU A CA 1
ATOM 637 C C . LEU A 1 78 ? -10.567 -5.699 2.905 1.00 98.12 78 LEU A C 1
ATOM 639 O O . LEU A 1 78 ? -11.202 -5.543 1.864 1.00 98.12 78 LEU A O 1
ATOM 643 N N . VAL A 1 79 ? -9.530 -6.534 3.021 1.00 97.81 79 VAL A N 1
ATOM 644 C CA . VAL A 1 79 ? -9.058 -7.398 1.929 1.00 97.81 79 VAL A CA 1
ATOM 645 C C . VAL A 1 79 ? -10.082 -8.474 1.587 1.00 97.81 79 VAL A C 1
ATOM 647 O O . VAL A 1 79 ? -10.495 -8.585 0.438 1.00 97.81 79 VAL A O 1
ATOM 650 N N . ASP A 1 80 ? -10.583 -9.193 2.592 1.00 96.69 80 ASP A N 1
ATOM 651 C CA . ASP A 1 80 ? -11.581 -10.254 2.415 1.00 96.69 80 ASP A CA 1
ATOM 652 C C . ASP A 1 80 ? -12.894 -9.737 1.789 1.00 96.69 80 ASP A C 1
ATOM 654 O O . ASP A 1 80 ? -13.634 -10.503 1.183 1.00 96.69 80 ASP A O 1
ATOM 658 N N . ASN A 1 81 ? -13.200 -8.442 1.944 1.00 96.62 81 ASN A N 1
ATOM 659 C CA . ASN A 1 81 ? -14.388 -7.799 1.367 1.00 96.62 81 ASN A CA 1
ATOM 660 C C . ASN A 1 81 ? -14.106 -7.082 0.031 1.00 96.62 81 ASN A C 1
ATOM 662 O O . ASN A 1 81 ? -14.968 -6.350 -0.451 1.00 96.62 81 ASN A O 1
ATOM 666 N N . GLY A 1 82 ? -12.912 -7.239 -0.552 1.00 96.62 82 GLY A N 1
ATOM 667 C CA . GLY A 1 82 ? -12.549 -6.638 -1.842 1.00 96.62 82 GLY A CA 1
ATOM 668 C C . GLY A 1 82 ? -12.445 -5.109 -1.830 1.00 96.62 82 GLY A C 1
ATOM 669 O O . GLY A 1 82 ? -12.430 -4.479 -2.882 1.00 96.62 82 GLY A O 1
ATOM 670 N N . ILE A 1 83 ? -12.389 -4.483 -0.650 1.00 97.81 83 ILE A N 1
ATOM 671 C CA . ILE A 1 83 ? -12.251 -3.024 -0.523 1.00 97.81 83 ILE A CA 1
ATOM 672 C C . ILE A 1 83 ? -10.782 -2.609 -0.658 1.00 97.81 83 ILE A C 1
ATOM 674 O O . ILE A 1 83 ? -10.474 -1.514 -1.134 1.00 97.81 83 ILE A O 1
ATOM 678 N N . VAL A 1 84 ? -9.870 -3.469 -0.209 1.00 98.19 84 VAL A N 1
ATOM 679 C CA . VAL A 1 84 ? -8.420 -3.285 -0.298 1.00 98.19 84 VAL A CA 1
ATOM 680 C C . VAL A 1 84 ? -7.824 -4.496 -1.002 1.00 98.19 84 VAL A C 1
ATOM 682 O O . VAL A 1 84 ? -8.154 -5.625 -0.673 1.00 98.19 84 VAL A O 1
ATOM 685 N N . THR A 1 85 ? -6.908 -4.272 -1.930 1.00 98.31 85 THR A N 1
ATOM 686 C CA . THR A 1 85 ? -6.118 -5.322 -2.571 1.00 98.31 85 THR A CA 1
ATOM 687 C C . THR A 1 85 ? -4.801 -5.481 -1.821 1.00 98.31 85 THR A C 1
ATOM 689 O O . THR A 1 85 ? -4.151 -4.486 -1.489 1.00 98.31 85 THR A O 1
ATOM 692 N N . ALA A 1 86 ? -4.419 -6.723 -1.529 1.00 98.38 86 ALA A N 1
ATOM 693 C CA . ALA A 1 86 ? -3.101 -7.065 -1.006 1.00 98.38 86 ALA A CA 1
ATOM 694 C C . ALA A 1 86 ? -2.135 -7.322 -2.172 1.00 98.38 86 ALA A C 1
ATOM 696 O O . ALA A 1 86 ? -2.509 -7.970 -3.143 1.00 98.38 86 ALA A O 1
ATOM 697 N N . TYR A 1 87 ? -0.905 -6.826 -2.060 1.00 98.31 87 TYR A N 1
ATOM 698 C CA . TYR A 1 87 ? 0.163 -7.021 -3.040 1.00 98.31 87 TYR A CA 1
ATOM 699 C C . TYR A 1 87 ? 1.341 -7.716 -2.340 1.00 98.31 87 TYR A C 1
ATOM 701 O O . TYR A 1 87 ? 2.250 -7.042 -1.834 1.00 98.31 87 TYR A O 1
ATOM 709 N N . PRO A 1 88 ? 1.295 -9.053 -2.197 1.00 98.00 88 PRO A N 1
ATOM 710 C CA . PRO A 1 88 ? 2.385 -9.806 -1.592 1.00 98.00 88 PRO A CA 1
ATOM 711 C C . PRO A 1 88 ? 3.648 -9.745 -2.467 1.00 98.00 88 PRO A C 1
ATOM 713 O O . PRO A 1 88 ? 3.563 -9.462 -3.665 1.00 98.00 88 PRO A O 1
ATOM 716 N N . PRO A 1 89 ? 4.835 -9.982 -1.884 1.00 98.12 89 PRO A N 1
ATOM 717 C CA . PRO A 1 89 ? 6.065 -10.088 -2.656 1.00 98.12 89 PRO A CA 1
ATOM 718 C C . PRO A 1 89 ? 5.959 -11.145 -3.760 1.00 98.12 89 PRO A C 1
ATOM 720 O O . PRO A 1 89 ? 5.468 -12.249 -3.531 1.00 98.12 89 PRO A O 1
ATOM 723 N N . LEU A 1 90 ? 6.457 -10.800 -4.948 1.00 97.75 90 LEU A N 1
ATOM 724 C CA . LEU A 1 90 ? 6.510 -11.686 -6.106 1.00 97.75 90 LEU A CA 1
ATOM 725 C C . LEU A 1 90 ? 7.934 -12.219 -6.267 1.00 97.75 90 LEU A C 1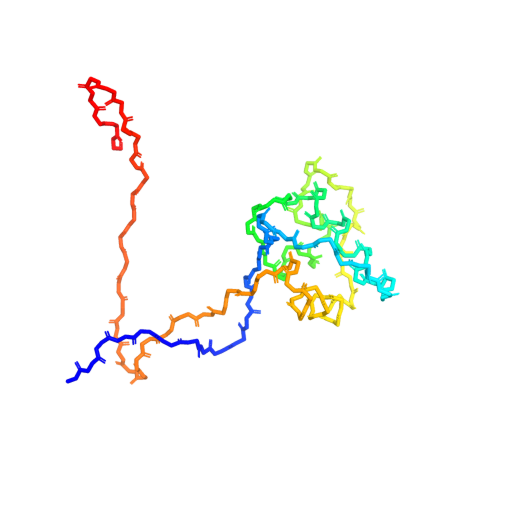
ATOM 727 O O . LEU A 1 90 ? 8.865 -11.446 -6.497 1.00 97.75 90 LEU A O 1
ATOM 731 N N . CYS A 1 91 ? 8.099 -13.531 -6.126 1.00 96.38 91 CYS A N 1
ATOM 732 C CA . CYS A 1 91 ? 9.396 -14.196 -6.044 1.00 96.38 91 CYS A CA 1
ATOM 733 C C . CYS A 1 91 ? 9.559 -15.235 -7.158 1.00 96.38 91 CYS A C 1
ATOM 735 O O . CYS A 1 91 ? 8.624 -15.971 -7.461 1.00 96.38 91 CYS A O 1
ATOM 737 N N . ASP A 1 92 ? 10.750 -15.305 -7.752 1.00 95.81 92 ASP A N 1
ATOM 738 C CA . ASP A 1 92 ? 11.160 -16.409 -8.633 1.00 95.81 92 ASP A CA 1
ATOM 739 C C . ASP A 1 92 ? 11.679 -17.594 -7.778 1.00 95.81 92 ASP A C 1
ATOM 741 O O . ASP A 1 92 ? 11.708 -17.528 -6.542 1.00 95.81 92 ASP A O 1
ATOM 745 N N . ILE A 1 93 ? 12.049 -18.710 -8.407 1.00 94.19 93 ILE A N 1
ATOM 746 C CA . ILE A 1 93 ? 12.479 -19.932 -7.724 1.00 94.19 93 ILE A CA 1
ATOM 747 C C . ILE A 1 93 ? 13.671 -19.675 -6.793 1.00 94.19 93 ILE A C 1
ATOM 749 O O . ILE A 1 93 ? 14.611 -18.945 -7.104 1.00 94.19 93 ILE A O 1
ATOM 753 N N . LYS A 1 94 ? 13.685 -20.337 -5.634 1.00 93.62 94 LYS A N 1
ATOM 754 C CA . LYS A 1 94 ? 14.769 -20.186 -4.657 1.00 93.62 94 LYS A CA 1
ATOM 755 C C . LYS A 1 94 ? 16.148 -20.395 -5.304 1.00 93.62 94 LYS A C 1
ATOM 757 O O . LYS A 1 94 ? 16.414 -21.442 -5.888 1.00 93.62 94 LYS A O 1
ATOM 762 N N . GLY A 1 95 ? 17.034 -19.413 -5.133 1.00 93.81 95 GLY A N 1
ATOM 763 C CA . GLY A 1 95 ? 18.392 -19.415 -5.689 1.00 93.81 95 GLY A CA 1
ATOM 764 C C . GLY A 1 95 ? 18.531 -18.721 -7.048 1.00 93.81 95 GLY A C 1
ATOM 765 O O . GLY A 1 95 ? 19.652 -18.585 -7.532 1.00 93.81 95 GLY A O 1
ATOM 766 N N . SER A 1 96 ? 17.436 -18.257 -7.658 1.00 95.12 96 SER A N 1
ATOM 767 C CA . SER A 1 96 ? 17.494 -17.383 -8.833 1.00 95.12 96 SER A CA 1
ATOM 768 C C . SER A 1 96 ? 17.912 -15.955 -8.472 1.00 95.12 96 SER A C 1
ATOM 770 O O . SER A 1 96 ? 17.747 -15.515 -7.334 1.00 95.12 96 SER A O 1
ATOM 772 N N . TYR A 1 97 ? 18.348 -15.200 -9.481 1.00 95.56 97 TYR A N 1
ATOM 773 C CA . TYR A 1 97 ? 18.622 -13.768 -9.382 1.00 95.56 97 TYR A CA 1
ATOM 774 C C . TYR A 1 97 ? 17.717 -12.996 -10.346 1.00 95.56 97 TYR A C 1
ATOM 776 O O . TYR A 1 97 ? 17.549 -13.401 -11.496 1.00 95.56 97 TYR A O 1
ATOM 784 N N . THR A 1 98 ? 17.168 -11.873 -9.886 1.00 95.38 98 THR A N 1
ATOM 785 C CA . THR A 1 98 ? 16.267 -11.003 -10.654 1.00 95.38 98 THR A CA 1
ATOM 786 C C . THR A 1 98 ? 16.826 -9.582 -10.740 1.00 95.38 98 THR A C 1
ATOM 788 O O . THR A 1 98 ? 17.429 -9.096 -9.784 1.00 95.38 98 THR A O 1
ATOM 791 N N . SER A 1 99 ? 16.584 -8.889 -11.853 1.00 96.81 99 SER A N 1
ATOM 792 C CA . SER A 1 99 ? 16.911 -7.467 -12.051 1.00 96.81 99 SER A CA 1
ATOM 793 C C . SER A 1 99 ? 15.720 -6.728 -12.667 1.00 96.81 99 SER A C 1
ATOM 795 O O . SER A 1 99 ? 14.991 -7.325 -13.457 1.00 96.81 99 SER A O 1
ATOM 797 N N . GLN A 1 100 ? 15.551 -5.439 -12.366 1.00 97.25 100 GLN A N 1
ATOM 798 C CA . GLN A 1 100 ? 14.445 -4.605 -12.857 1.00 97.25 100 GLN A CA 1
ATOM 799 C C . GLN A 1 100 ? 14.972 -3.280 -13.428 1.00 97.25 100 GLN A C 1
ATOM 801 O O . GLN A 1 100 ? 15.886 -2.684 -12.863 1.00 97.25 100 GLN A O 1
ATOM 806 N N . TYR A 1 101 ? 14.350 -2.812 -14.513 1.00 97.75 101 TYR A N 1
ATOM 807 C CA . TYR A 1 101 ? 14.449 -1.445 -15.034 1.00 97.75 101 TYR A CA 1
ATOM 808 C C . TYR A 1 101 ? 13.032 -0.918 -15.269 1.00 97.75 101 TYR A C 1
ATOM 810 O O . TYR A 1 101 ? 12.186 -1.657 -15.769 1.00 97.75 101 TYR A O 1
ATOM 818 N N . GLU A 1 102 ? 12.771 0.345 -14.936 1.00 97.62 102 GLU A N 1
ATOM 819 C CA . GLU A 1 102 ? 11.447 0.959 -15.071 1.00 97.62 102 GLU A CA 1
ATOM 820 C C . GLU A 1 102 ? 11.579 2.439 -15.450 1.00 97.62 102 GLU A C 1
ATOM 822 O O . GLU A 1 102 ? 12.427 3.143 -14.905 1.00 97.62 102 GLU A O 1
ATOM 827 N N . HIS A 1 103 ? 10.753 2.898 -16.393 1.00 96.88 103 HIS A N 1
ATOM 828 C CA . HIS A 1 103 ? 10.637 4.300 -16.804 1.00 96.88 103 HIS A CA 1
ATOM 829 C C . HIS A 1 103 ? 9.156 4.671 -16.908 1.00 96.88 103 HIS A C 1
ATOM 831 O O . HIS A 1 103 ? 8.338 3.849 -17.321 1.00 96.88 103 HIS A O 1
ATOM 837 N N . THR A 1 104 ? 8.812 5.917 -16.575 1.00 96.81 104 THR A N 1
ATOM 838 C CA . THR A 1 104 ? 7.471 6.473 -16.804 1.00 96.81 104 THR A CA 1
ATOM 839 C C . THR A 1 104 ? 7.528 7.410 -18.001 1.00 96.81 104 THR A C 1
ATOM 841 O O . THR A 1 104 ? 8.099 8.488 -17.902 1.00 96.81 104 THR A O 1
ATOM 844 N N . LEU A 1 105 ? 6.931 7.007 -19.122 1.00 96.44 105 LEU A N 1
ATOM 845 C CA . LEU A 1 105 ? 6.923 7.798 -20.354 1.00 96.44 105 LEU A CA 1
ATOM 846 C C . LEU A 1 105 ? 5.617 8.580 -20.486 1.00 96.44 105 LEU A C 1
ATOM 848 O O . LEU A 1 105 ? 4.542 8.052 -20.193 1.00 96.44 105 LEU A O 1
ATOM 852 N N . ILE A 1 106 ? 5.689 9.808 -21.000 1.00 97.06 106 ILE A N 1
ATOM 853 C CA . ILE A 1 106 ? 4.499 10.595 -21.344 1.00 97.06 106 ILE A CA 1
ATOM 854 C C . ILE A 1 1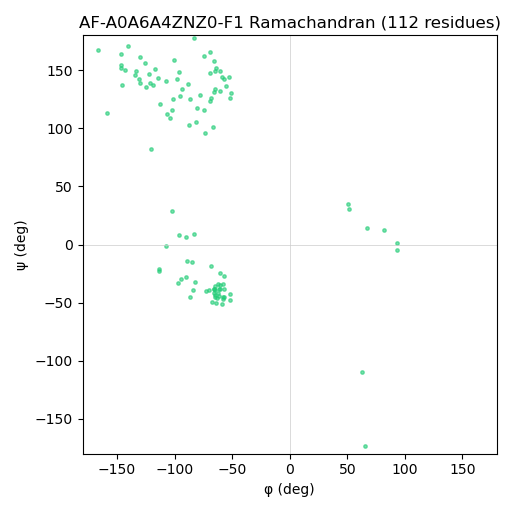06 ? 4.352 10.625 -22.864 1.00 97.06 106 ILE A C 1
ATOM 856 O O . ILE A 1 106 ? 5.145 11.250 -23.570 1.00 97.06 106 ILE A O 1
ATOM 860 N N . LEU A 1 107 ? 3.299 9.975 -23.361 1.00 96.88 107 LEU A N 1
ATOM 861 C CA . LEU A 1 107 ? 2.944 9.963 -24.778 1.00 96.88 107 LEU A CA 1
ATOM 862 C C . LEU A 1 107 ? 2.187 11.250 -25.126 1.00 96.88 107 LEU A C 1
ATOM 864 O O . LEU A 1 107 ? 1.018 11.405 -24.765 1.00 96.88 107 LEU A O 1
ATOM 868 N N . ARG A 1 108 ? 2.847 12.187 -25.814 1.00 96.38 108 ARG A N 1
ATOM 869 C CA . ARG A 1 108 ? 2.185 13.352 -26.418 1.00 96.38 108 ARG A CA 1
ATOM 870 C C . ARG A 1 108 ? 1.983 13.099 -27.906 1.00 96.38 108 ARG A C 1
ATOM 872 O O . ARG A 1 108 ? 2.673 12.285 -28.507 1.00 96.38 108 ARG A O 1
ATOM 879 N N . TYR A 1 109 ? 1.037 13.822 -28.497 1.00 95.81 109 TYR A N 1
ATOM 880 C CA . TYR A 1 109 ? 0.736 13.695 -29.923 1.00 95.81 109 TYR A CA 1
ATOM 881 C C . TYR A 1 109 ? 1.966 13.951 -30.812 1.00 95.81 109 TYR A C 1
ATOM 883 O O . TYR A 1 109 ? 2.166 13.264 -31.805 1.00 95.81 109 TYR A O 1
ATOM 891 N N . GLU A 1 110 ? 2.801 14.919 -30.433 1.00 96.06 110 GLU A N 1
ATOM 892 C CA . GLU A 1 110 ? 3.947 15.355 -31.237 1.00 96.06 110 GLU A CA 1
ATOM 893 C C . GLU A 1 110 ? 5.238 14.582 -30.934 1.00 96.06 110 GLU A C 1
ATOM 895 O O . GLU A 1 110 ? 6.108 14.485 -31.795 1.00 96.06 110 GLU A O 1
ATOM 900 N N . TYR A 1 111 ? 5.397 14.066 -29.711 1.00 93.94 111 TYR A N 1
ATOM 901 C CA . TYR A 1 111 ? 6.620 13.397 -29.267 1.00 93.94 111 TYR A CA 1
ATOM 902 C C . TYR A 1 111 ? 6.416 12.631 -27.953 1.00 93.94 111 TYR A C 1
ATOM 904 O O . TYR A 1 111 ? 5.425 12.796 -27.240 1.00 93.94 111 TYR A O 1
ATOM 912 N N . ILE A 1 112 ? 7.394 11.795 -27.614 1.00 95.56 112 ILE A N 1
ATOM 913 C CA . ILE A 1 112 ? 7.435 11.031 -26.367 1.00 95.56 112 ILE A CA 1
ATOM 914 C C . ILE A 1 112 ? 8.399 11.737 -25.413 1.00 95.56 112 ILE A C 1
ATOM 916 O O . ILE A 1 112 ? 9.550 11.976 -25.774 1.00 95.56 112 ILE A O 1
ATOM 920 N N . HIS A 1 113 ? 7.938 12.066 -24.204 1.00 94.56 113 HIS A N 1
ATOM 921 C CA . HIS A 1 113 ? 8.842 12.417 -23.104 1.00 94.56 113 HIS A CA 1
ATOM 922 C C . HIS A 1 113 ? 9.263 11.135 -22.398 1.00 94.56 113 HIS A C 1
ATOM 924 O O . HIS A 1 113 ? 8.400 10.358 -21.977 1.00 94.56 113 HIS A O 1
ATOM 930 N N . ILE A 1 114 ? 10.575 10.944 -22.296 1.00 87.88 114 ILE A N 1
ATOM 931 C CA . ILE A 1 114 ? 11.215 9.887 -21.512 1.00 87.88 114 ILE A CA 1
ATOM 932 C C . ILE A 1 114 ? 11.646 10.459 -20.169 1.00 87.88 114 ILE A C 1
ATOM 934 O O . ILE A 1 114 ? 12.176 11.592 -20.176 1.00 87.88 114 ILE A O 1
#

Mean predicted aligned error: 3.88 Å

Solvent-accessible surface area (backbone atoms only — not comparable to full-atom values): 6994 Å² total; per-residue (Å²): 135,88,88,60,68,44,79,47,81,80,66,51,36,35,27,37,38,90,82,39,66,94,68,89,76,81,54,66,61,29,49,57,50,48,56,48,42,47,73,71,46,48,62,46,73,48,42,62,70,32,35,56,31,50,29,33,64,33,77,87,81,33,58,83,73,48,38,55,70,92,43,67,68,22,51,50,52,34,36,79,64,50,38,25,44,78,48,49,44,73,39,62,64,92,90,68,87,86,86,88,86,89,83,80,68,48,85,48,98,92,50,73,48,117

Radius of gyration: 17.73 Å; Cα contacts (8 Å, |Δi|>4): 155; chains: 1; bounding box: 40×41×48 Å

Sequence (114 aa):
MYRYVVEDMECSHYAKAFDAPHVPLRLPRAKKLLSHIQRTFGTLPFCRRWLEREDGGSSFINPKGAKQEKYIMGLKNLVDNGIVTAYPPLCDIKGSYTSQYEHTLILRYEYIHI